Protein AF-A0A2S2QEY0-F1 (afdb_monomer_lite)

Organism: NCBI:txid143950

Secondary structure (DSSP, 8-state):
-----SSHHHHHHHHIIIIISTT-TT-HHHH-----SS---SHHHHHHHHHHHHHHHS----HHHHHHHHHHHHHIIIIIIIHHHHHHHHHHHHHHTT-

Structure (mmCIF, N/CA/C/O backbone):
data_AF-A0A2S2QEY0-F1
#
_entry.id   AF-A0A2S2QEY0-F1
#
loop_
_atom_site.group_PDB
_atom_site.id
_atom_site.type_symbol
_atom_site.label_atom_id
_atom_site.label_alt_id
_atom_site.label_comp_id
_atom_site.label_asym_id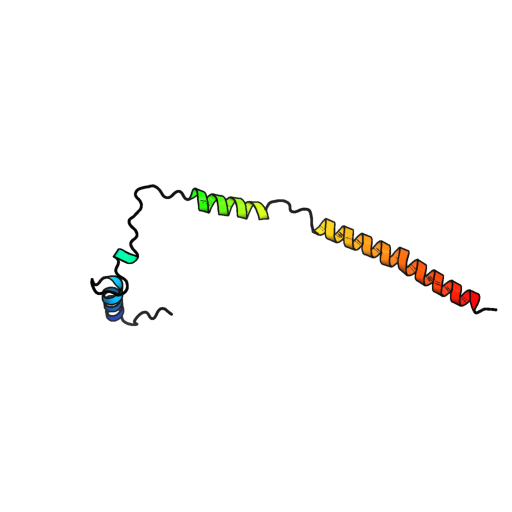
_atom_site.label_entity_id
_atom_site.label_seq_id
_atom_site.pdbx_PDB_ins_code
_atom_site.Cartn_x
_atom_site.Cartn_y
_atom_site.Cartn_z
_atom_site.occupancy
_atom_site.B_iso_or_equiv
_atom_site.auth_seq_id
_atom_site.auth_comp_id
_atom_site.auth_asym_id
_atom_site.auth_atom_id
_atom_site.pdbx_PDB_model_num
ATOM 1 N N . MET 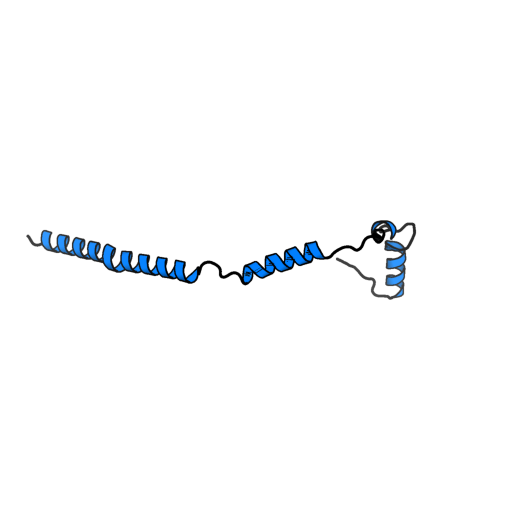A 1 1 ? 1.666 -16.717 -17.494 1.00 40.16 1 MET A N 1
ATOM 2 C CA . MET A 1 1 ? 2.634 -17.831 -17.425 1.00 40.16 1 MET A CA 1
ATOM 3 C C . MET A 1 1 ? 3.762 -17.486 -18.385 1.00 40.16 1 MET A C 1
ATOM 5 O O . MET A 1 1 ? 3.451 -17.276 -19.547 1.00 40.16 1 MET A O 1
ATOM 9 N N . SER A 1 2 ? 5.006 -17.334 -17.924 1.00 43.44 2 SER A N 1
ATOM 10 C CA . SER A 1 2 ? 6.157 -17.192 -18.830 1.00 43.44 2 SER A CA 1
ATOM 11 C C . SER A 1 2 ? 6.736 -18.585 -19.062 1.00 43.44 2 SER A C 1
ATOM 13 O O . SER A 1 2 ? 7.085 -19.253 -18.090 1.00 43.44 2 SER A O 1
ATOM 15 N N . ILE A 1 3 ? 6.750 -19.045 -20.312 1.00 64.25 3 ILE A N 1
ATOM 16 C CA . ILE A 1 3 ? 7.331 -20.328 -20.722 1.00 64.25 3 ILE A CA 1
ATOM 17 C C . ILE A 1 3 ? 8.693 -19.982 -21.318 1.00 64.25 3 ILE A C 1
ATOM 19 O O . ILE A 1 3 ? 8.782 -19.625 -22.487 1.00 64.25 3 ILE A O 1
ATOM 23 N N . ALA A 1 4 ? 9.739 -19.989 -20.494 1.00 60.81 4 ALA A N 1
ATOM 24 C CA . ALA A 1 4 ? 11.099 -19.8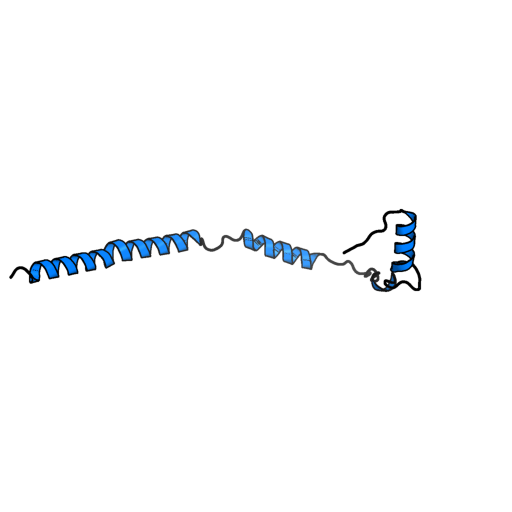39 -20.997 1.00 60.81 4 ALA A CA 1
ATOM 25 C C . ALA A 1 4 ? 11.563 -21.191 -21.580 1.00 60.81 4 ALA A C 1
ATOM 27 O O . ALA A 1 4 ? 11.380 -22.208 -20.901 1.00 60.81 4 ALA A O 1
ATOM 28 N N . PRO A 1 5 ? 12.126 -21.231 -22.802 1.00 63.06 5 PRO A N 1
ATOM 29 C CA . PRO A 1 5 ? 12.656 -22.460 -23.391 1.00 63.06 5 PRO A CA 1
ATOM 30 C C . PRO A 1 5 ? 13.792 -23.063 -22.553 1.00 63.06 5 PRO A C 1
ATOM 32 O O . PRO A 1 5 ? 14.518 -22.344 -21.868 1.00 63.06 5 PRO A O 1
ATOM 35 N N . SER A 1 6 ? 13.925 -24.391 -22.581 1.00 70.56 6 SER A N 1
ATOM 36 C CA . SER A 1 6 ? 14.860 -25.137 -21.727 1.00 70.56 6 SER A CA 1
ATOM 37 C C . SER A 1 6 ? 16.312 -25.130 -22.211 1.00 70.56 6 SER A C 1
ATOM 39 O O . SER A 1 6 ? 17.199 -25.387 -21.399 1.00 70.56 6 SER A O 1
ATOM 41 N N . ASP A 1 7 ? 16.552 -24.857 -23.498 1.00 78.00 7 ASP A N 1
ATOM 42 C CA . ASP A 1 7 ? 17.888 -24.787 -24.098 1.00 78.00 7 ASP A CA 1
ATOM 43 C C . ASP A 1 7 ? 18.272 -23.335 -24.435 1.00 78.00 7 ASP A C 1
ATOM 45 O O . ASP A 1 7 ? 17.418 -22.491 -24.716 1.00 78.00 7 ASP A O 1
ATOM 49 N N . ILE A 1 8 ? 19.568 -23.029 -24.388 1.00 73.62 8 ILE A N 1
ATOM 50 C CA . ILE A 1 8 ? 20.102 -21.670 -24.563 1.00 73.62 8 ILE A CA 1
ATOM 51 C C . ILE A 1 8 ? 19.831 -21.161 -25.980 1.00 73.62 8 ILE A C 1
ATOM 53 O O . ILE A 1 8 ? 19.489 -19.990 -26.139 1.00 73.62 8 ILE A O 1
ATOM 57 N N . THR A 1 9 ? 19.946 -22.030 -26.988 1.00 77.19 9 THR A N 1
ATOM 58 C CA . THR A 1 9 ? 19.635 -21.700 -28.388 1.00 77.19 9 THR A CA 1
ATOM 59 C C . THR A 1 9 ? 18.159 -21.369 -28.568 1.00 77.19 9 THR A C 1
ATOM 61 O O . THR A 1 9 ? 17.823 -20.330 -29.131 1.00 77.19 9 THR A O 1
ATOM 64 N N . ASP A 1 10 ? 17.279 -22.181 -27.982 1.00 82.31 10 ASP A N 1
ATOM 65 C CA . ASP A 1 10 ? 15.834 -21.967 -28.059 1.00 82.31 10 ASP A CA 1
ATOM 66 C C . ASP A 1 10 ? 15.432 -20.667 -27.351 1.00 82.31 10 ASP A C 1
ATOM 68 O O . ASP A 1 10 ? 14.540 -19.947 -27.800 1.00 82.31 10 ASP A O 1
ATOM 72 N N . PHE A 1 11 ? 16.105 -20.333 -26.246 1.00 85.00 11 PHE A N 1
ATOM 73 C CA . PHE A 1 11 ? 15.904 -19.064 -25.558 1.00 85.00 11 PHE A CA 1
ATOM 74 C C . PHE A 1 11 ? 16.353 -17.873 -26.413 1.00 85.00 11 PHE A C 1
ATOM 76 O O . PHE A 1 11 ? 15.628 -16.879 -26.489 1.00 85.00 11 PHE A O 1
ATOM 83 N N . THR A 1 12 ? 17.522 -17.947 -27.058 1.00 87.69 12 THR A N 1
ATOM 84 C CA . THR A 1 12 ? 18.010 -16.848 -27.904 1.00 87.69 12 THR A CA 1
ATOM 85 C C . THR A 1 12 ? 17.125 -16.628 -29.122 1.00 87.69 12 THR A C 1
ATOM 87 O O . THR A 1 12 ? 16.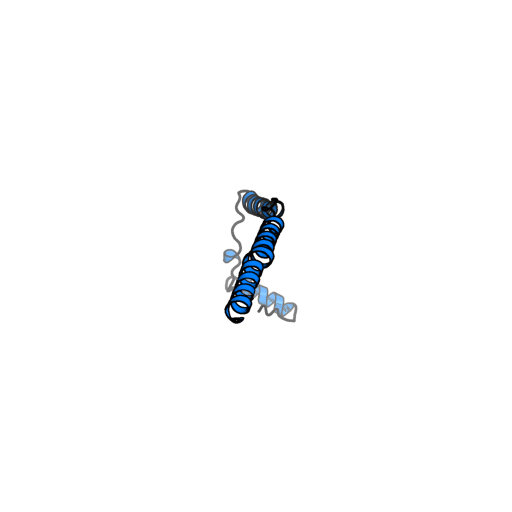800 -15.477 -29.415 1.00 87.69 12 THR A O 1
ATOM 90 N N . ASP A 1 13 ? 16.669 -17.704 -29.763 1.00 90.38 13 ASP A N 1
ATOM 91 C CA . ASP A 1 13 ? 15.775 -17.631 -30.921 1.00 90.38 13 ASP A CA 1
ATOM 92 C C . ASP A 1 13 ? 14.408 -17.076 -30.507 1.00 90.38 13 ASP A C 1
ATOM 94 O O . ASP A 1 13 ? 13.898 -16.139 -31.118 1.00 90.38 13 ASP A O 1
ATOM 98 N N . TYR A 1 14 ? 13.867 -17.538 -29.373 1.00 88.62 14 TYR A N 1
ATOM 99 C CA . TYR A 1 14 ? 12.632 -16.993 -28.812 1.00 88.62 14 TYR A CA 1
ATOM 100 C C . TYR A 1 14 ? 12.728 -15.486 -28.545 1.00 88.62 14 TYR A C 1
ATOM 102 O O . TYR A 1 14 ? 11.810 -14.737 -28.890 1.00 88.62 14 TYR A O 1
ATOM 110 N N . VAL A 1 15 ? 13.821 -15.017 -27.932 1.00 87.19 15 VAL A N 1
ATOM 111 C CA . VAL A 1 15 ? 14.026 -13.584 -27.675 1.00 87.19 1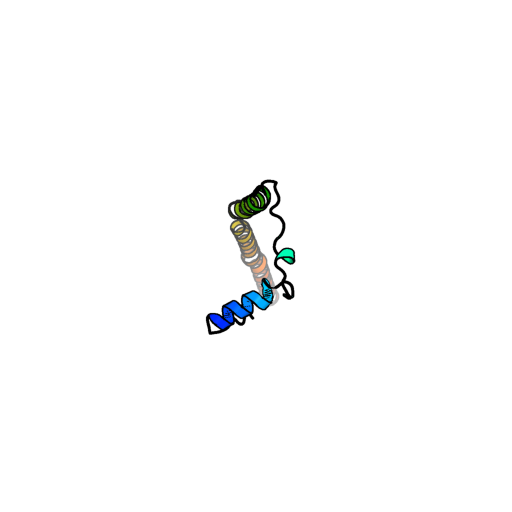5 VAL A CA 1
ATOM 112 C C . VAL A 1 15 ? 14.143 -12.809 -28.986 1.00 87.19 15 VAL A C 1
ATOM 114 O O . VAL A 1 15 ? 13.547 -11.734 -29.111 1.00 87.19 15 VAL A O 1
ATOM 117 N N . PHE A 1 16 ? 14.876 -13.345 -29.963 1.00 88.94 16 PHE A N 1
ATOM 118 C CA . PHE A 1 16 ? 15.049 -12.704 -31.258 1.00 88.94 16 PHE A CA 1
ATOM 119 C C . PHE A 1 16 ? 13.709 -12.546 -31.986 1.00 88.94 16 PHE A C 1
ATOM 121 O O . PHE A 1 16 ? 13.332 -11.422 -32.326 1.00 88.94 16 PHE A O 1
ATOM 128 N N . ASP A 1 17 ? 12.946 -13.627 -32.119 1.00 90.44 17 ASP A N 1
ATOM 129 C CA . ASP A 1 17 ? 11.684 -13.653 -32.861 1.00 90.44 17 ASP A CA 1
ATOM 130 C C . ASP A 1 17 ? 10.586 -12.820 -32.193 1.00 90.44 17 ASP A C 1
ATOM 132 O O . ASP A 1 17 ? 9.795 -12.159 -32.868 1.00 90.44 17 ASP A O 1
ATOM 136 N N . ASN A 1 18 ? 10.533 -12.808 -30.859 1.00 88.44 18 ASN A N 1
ATOM 137 C CA . ASN A 1 18 ? 9.445 -12.143 -30.142 1.00 88.44 18 ASN A CA 1
ATOM 138 C C . ASN A 1 18 ? 9.716 -10.672 -29.820 1.00 88.44 18 ASN A C 1
ATOM 140 O O . ASN A 1 18 ? 8.747 -9.931 -29.639 1.00 88.44 18 ASN A O 1
ATOM 144 N N . TYR A 1 19 ? 10.980 -10.235 -29.759 1.00 87.38 19 TYR A N 1
ATOM 145 C CA . TYR A 1 19 ? 11.325 -8.901 -29.242 1.00 87.38 19 TYR A CA 1
ATOM 146 C C . TYR A 1 19 ? 12.324 -8.093 -30.089 1.00 87.38 19 TYR A C 1
ATOM 148 O O . TYR A 1 19 ? 12.298 -6.861 -30.014 1.00 87.38 19 TYR A O 1
ATOM 156 N N . ILE A 1 20 ? 13.215 -8.740 -30.855 1.00 87.31 20 ILE A N 1
ATOM 157 C CA . ILE A 1 20 ? 14.306 -8.057 -31.585 1.00 87.31 20 ILE A CA 1
ATOM 158 C C . ILE A 1 20 ? 13.982 -7.903 -33.070 1.00 87.31 20 ILE A C 1
ATOM 160 O O . ILE A 1 20 ? 14.178 -6.818 -33.617 1.00 87.31 20 ILE A O 1
ATOM 164 N N . SER A 1 21 ? 13.506 -8.975 -33.710 1.00 88.31 21 SER A N 1
ATOM 165 C CA . SER A 1 21 ? 13.204 -9.018 -35.140 1.00 88.31 21 SER A CA 1
ATOM 166 C C . SER A 1 21 ? 12.268 -7.881 -35.542 1.00 88.31 21 SER A C 1
ATOM 168 O O . SER A 1 21 ? 11.383 -7.477 -34.778 1.00 88.31 21 SER A O 1
ATOM 170 N N . GLU A 1 22 ? 12.426 -7.363 -36.759 1.00 84.69 22 GLU A N 1
ATOM 171 C CA . GLU A 1 22 ? 11.512 -6.348 -37.273 1.00 84.69 22 GLU A CA 1
ATOM 172 C C . GLU A 1 22 ? 10.083 -6.887 -37.345 1.00 84.69 22 GLU A C 1
ATOM 174 O O . GLU A 1 22 ? 9.155 -6.146 -37.061 1.00 84.69 22 GLU A O 1
ATOM 179 N N . ASP A 1 23 ? 9.869 -8.172 -37.595 1.00 87.25 23 ASP A N 1
ATOM 180 C CA . ASP A 1 23 ? 8.520 -8.755 -37.634 1.00 87.25 23 ASP A CA 1
ATOM 181 C C . ASP A 1 23 ? 8.027 -9.243 -36.261 1.00 87.25 23 ASP A C 1
ATOM 183 O O . ASP A 1 23 ? 7.003 -9.921 -36.157 1.00 87.25 23 ASP A O 1
ATOM 187 N N . SER A 1 24 ? 8.737 -8.883 -35.188 1.00 88.19 24 SER A N 1
ATOM 188 C CA . SER A 1 24 ? 8.397 -9.316 -33.838 1.00 88.19 24 SER A CA 1
ATOM 189 C C . SER A 1 24 ? 7.048 -8.781 -33.359 1.00 88.19 24 SER A C 1
ATOM 191 O O . SER A 1 24 ? 6.676 -7.625 -33.581 1.00 88.19 24 SER A O 1
ATOM 193 N N . GLN A 1 25 ? 6.318 -9.622 -32.622 1.00 86.06 25 GLN A N 1
ATOM 194 C CA . GLN A 1 25 ? 5.041 -9.232 -32.016 1.00 86.06 25 GLN A CA 1
ATOM 195 C C . GLN A 1 25 ? 5.215 -8.118 -30.974 1.00 86.06 25 GLN A C 1
ATOM 197 O O . GLN A 1 25 ? 4.333 -7.272 -30.818 1.00 86.06 25 GLN A O 1
ATOM 202 N N . PHE A 1 26 ? 6.362 -8.089 -30.287 1.00 82.94 26 PHE A N 1
ATOM 203 C CA . PHE A 1 26 ? 6.690 -7.098 -29.269 1.00 82.94 26 PHE A CA 1
ATOM 204 C C . PHE A 1 26 ? 7.908 -6.271 -29.686 1.00 82.94 26 PHE A C 1
ATOM 206 O O . PHE A 1 26 ? 8.944 -6.291 -29.024 1.00 82.94 26 PHE A O 1
ATOM 213 N N . ARG A 1 27 ? 7.775 -5.492 -30.764 1.00 78.75 27 ARG A N 1
ATOM 214 C CA . ARG A 1 27 ? 8.836 -4.600 -31.264 1.00 78.75 27 ARG A CA 1
ATOM 215 C C . ARG A 1 27 ? 9.411 -3.694 -30.182 1.00 78.75 27 ARG A C 1
ATOM 217 O O . ARG A 1 27 ? 8.656 -2.990 -29.510 1.00 78.75 27 ARG A O 1
ATOM 224 N N . PHE A 1 28 ? 10.741 -3.621 -30.100 1.00 72.44 28 PHE A N 1
ATOM 225 C CA . PHE A 1 28 ? 11.473 -2.757 -29.161 1.00 72.44 28 PHE A CA 1
ATOM 226 C C . PHE A 1 28 ? 10.957 -1.314 -29.106 1.00 72.44 28 PHE A C 1
ATOM 228 O O . PHE A 1 28 ? 10.812 -0.754 -28.023 1.00 72.44 28 PHE A O 1
ATOM 235 N N . LEU A 1 29 ? 10.583 -0.736 -30.251 1.00 74.00 29 LEU A N 1
ATOM 236 C CA . LEU A 1 29 ? 10.025 0.617 -30.355 1.00 74.00 29 LEU A CA 1
ATOM 237 C C . LEU A 1 29 ? 8.735 0.828 -29.546 1.00 74.00 29 LEU A C 1
ATOM 239 O O . LEU A 1 29 ? 8.442 1.952 -29.149 1.00 74.00 29 LEU A O 1
ATOM 243 N N . SER A 1 30 ? 7.955 -0.224 -29.293 1.00 72.75 30 SER A N 1
ATOM 244 C CA . SER A 1 30 ? 6.687 -0.122 -28.563 1.00 72.75 30 SER A CA 1
ATOM 245 C C . SER A 1 30 ? 6.870 -0.028 -27.043 1.00 72.75 30 SER A C 1
ATOM 247 O O . SER A 1 30 ? 6.009 0.529 -26.364 1.00 72.75 30 SER A O 1
ATOM 249 N N . TRP A 1 31 ? 7.974 -0.545 -26.494 1.00 72.12 31 TRP A N 1
ATOM 250 C CA . TRP A 1 31 ? 8.267 -0.552 -25.049 1.00 72.12 31 TRP A CA 1
ATOM 251 C C . TRP A 1 31 ? 9.457 0.330 -24.669 1.00 72.12 31 TRP A C 1
ATOM 253 O O . TRP A 1 31 ? 9.510 0.838 -23.545 1.00 72.12 31 TRP A O 1
ATOM 263 N N . ALA A 1 32 ? 10.368 0.592 -25.605 1.00 72.19 32 ALA A N 1
ATOM 264 C CA . ALA A 1 32 ? 11.410 1.594 -25.468 1.00 72.19 32 ALA A CA 1
ATOM 265 C C . ALA A 1 32 ? 10.790 2.991 -25.587 1.00 72.19 32 ALA A C 1
ATOM 267 O O . ALA A 1 32 ? 10.799 3.640 -26.630 1.00 72.19 32 ALA A O 1
ATOM 268 N N . LYS A 1 33 ? 10.221 3.469 -24.481 1.00 67.81 33 LYS A N 1
ATOM 269 C CA . LYS A 1 33 ? 9.871 4.878 -24.346 1.00 67.81 33 LYS A CA 1
ATOM 270 C C . LYS A 1 33 ? 11.155 5.693 -24.442 1.00 67.81 33 LYS A C 1
ATOM 272 O O . LYS A 1 33 ? 12.077 5.444 -23.668 1.00 67.81 33 LYS A O 1
ATOM 277 N N . GLU A 1 34 ? 11.181 6.678 -25.338 1.00 71.81 34 GLU A N 1
ATOM 278 C CA . GLU A 1 34 ? 12.270 7.650 -25.423 1.00 71.81 34 GLU A CA 1
ATOM 279 C C . GLU A 1 34 ? 12.623 8.144 -24.014 1.00 71.81 34 GLU A C 1
ATOM 281 O O . GLU A 1 34 ? 11.742 8.550 -23.236 1.00 71.81 34 GLU A O 1
ATOM 286 N N . SER A 1 35 ? 13.904 8.036 -23.652 1.00 65.12 35 SER A N 1
ATOM 287 C CA . SER A 1 35 ? 14.388 8.541 -22.376 1.00 65.12 35 SER A CA 1
ATOM 288 C C . SER A 1 35 ? 14.104 10.036 -22.347 1.00 65.12 35 SER A C 1
ATOM 290 O O . SER A 1 35 ? 14.736 10.813 -23.060 1.00 65.12 35 SER A O 1
ATOM 292 N N . LYS A 1 36 ? 13.109 10.434 -21.553 1.00 67.50 36 LYS A N 1
ATOM 293 C CA . LYS A 1 36 ? 12.756 11.840 -21.364 1.00 67.50 36 LYS A CA 1
ATOM 294 C C . LYS A 1 36 ? 14.029 12.599 -20.981 1.00 67.50 36 LYS A C 1
ATOM 296 O O . LYS A 1 36 ? 14.671 12.254 -19.995 1.00 67.50 36 LYS A O 1
ATOM 301 N N . THR A 1 37 ? 14.378 13.620 -21.757 1.00 69.38 37 THR A N 1
ATOM 302 C CA . THR A 1 37 ? 15.577 14.453 -21.556 1.00 69.38 37 THR A CA 1
ATOM 303 C C . THR A 1 37 ? 15.525 15.284 -20.275 1.00 69.38 37 THR A C 1
ATOM 305 O O . THR A 1 37 ? 16.551 15.764 -19.804 1.00 69.38 37 THR A O 1
ATOM 308 N N . TYR A 1 38 ? 14.343 15.437 -19.676 1.00 68.50 38 TYR A N 1
ATOM 309 C CA . TYR A 1 38 ? 14.176 16.054 -18.369 1.00 68.50 38 TYR A CA 1
ATOM 310 C C . TYR A 1 38 ? 14.330 15.030 -17.243 1.00 68.50 38 TYR A C 1
ATOM 312 O O . TYR A 1 38 ? 13.725 13.955 -17.270 1.00 68.50 38 TYR A O 1
ATOM 320 N N . LEU A 1 39 ? 15.088 15.413 -16.212 1.00 67.25 39 LEU A N 1
ATOM 321 C CA . LEU A 1 39 ? 15.193 14.693 -14.943 1.00 67.25 39 LEU A CA 1
ATOM 322 C C . LEU A 1 39 ? 13.790 14.382 -14.410 1.00 67.25 39 LEU A C 1
ATOM 324 O O . LEU A 1 39 ? 13.033 15.271 -14.019 1.00 67.25 39 LEU A O 1
ATOM 328 N N . ARG A 1 40 ? 13.430 13.098 -14.400 1.00 67.38 40 ARG A N 1
ATOM 329 C CA . ARG A 1 40 ? 12.252 12.621 -13.677 1.00 67.38 40 ARG A CA 1
ATOM 330 C C . ARG A 1 40 ? 12.531 12.823 -12.191 1.00 67.38 40 ARG A C 1
ATOM 332 O O . ARG A 1 40 ? 13.378 12.134 -11.633 1.00 67.38 40 ARG A O 1
ATOM 339 N N . THR A 1 41 ? 11.845 13.770 -11.563 1.00 76.62 41 THR A N 1
ATOM 340 C CA . THR A 1 41 ? 11.945 13.952 -10.116 1.00 76.62 41 THR A CA 1
ATOM 341 C C . THR A 1 41 ? 11.164 12.844 -9.412 1.00 76.62 41 THR A C 1
ATOM 343 O O . THR A 1 41 ? 10.048 12.490 -9.804 1.00 76.62 41 THR A O 1
ATOM 346 N N . THR A 1 42 ? 11.760 12.268 -8.375 1.00 78.94 42 THR A N 1
ATOM 347 C CA . THR A 1 42 ? 11.130 11.280 -7.488 1.00 78.94 42 THR A CA 1
ATOM 348 C C . THR A 1 42 ? 10.267 11.941 -6.412 1.00 78.94 42 THR A C 1
ATOM 350 O O . THR A 1 42 ? 9.556 11.242 -5.697 1.00 78.94 42 THR A O 1
ATOM 353 N N . ASN A 1 43 ? 10.227 13.279 -6.376 1.00 82.94 43 ASN A N 1
ATOM 354 C CA . ASN A 1 43 ? 9.481 14.095 -5.416 1.00 82.94 43 ASN A CA 1
ATOM 355 C C . ASN A 1 43 ? 8.023 13.652 -5.227 1.00 82.94 43 ASN A C 1
ATOM 357 O O . ASN A 1 43 ? 7.520 13.688 -4.112 1.00 82.94 43 ASN A O 1
ATOM 361 N N . GLY A 1 44 ? 7.327 13.251 -6.298 1.00 86.31 44 GLY A N 1
ATOM 362 C CA . GLY A 1 44 ? 5.932 12.803 -6.214 1.00 86.31 44 GLY A CA 1
ATOM 363 C C . GLY A 1 44 ? 5.783 11.500 -5.414 1.00 86.31 44 GLY A C 1
ATOM 364 O O . GLY A 1 44 ? 5.143 11.508 -4.361 1.00 86.31 44 GLY A O 1
ATOM 365 N N . PRO A 1 45 ? 6.381 10.388 -5.879 1.00 87.94 45 PRO A N 1
ATOM 366 C CA . PRO A 1 45 ? 6.423 9.135 -5.126 1.00 87.94 45 PRO A CA 1
ATOM 367 C C . PRO A 1 45 ? 7.019 9.278 -3.718 1.00 87.94 45 PRO A C 1
ATOM 369 O O . PRO A 1 45 ? 6.451 8.756 -2.762 1.00 87.94 45 PRO A O 1
ATOM 372 N N . GLU A 1 46 ? 8.117 10.019 -3.561 1.00 91.38 46 GLU A N 1
ATOM 373 C CA . GLU A 1 46 ? 8.758 10.254 -2.262 1.00 91.38 46 GLU A CA 1
ATOM 374 C C . GLU A 1 46 ? 7.837 10.997 -1.294 1.00 91.38 46 GLU A C 1
ATOM 376 O O . GLU A 1 46 ? 7.690 10.574 -0.148 1.00 91.38 46 GLU A O 1
ATOM 381 N N . TYR A 1 47 ? 7.163 12.059 -1.751 1.00 91.06 47 TYR A N 1
ATOM 382 C CA . TYR A 1 47 ? 6.192 12.789 -0.939 1.00 91.06 47 TYR A CA 1
ATOM 383 C C . TYR A 1 47 ? 5.016 11.898 -0.539 1.00 91.06 47 TYR A C 1
ATOM 385 O O . TYR A 1 47 ? 4.610 11.902 0.622 1.00 91.06 47 TYR A O 1
ATOM 393 N N . PHE A 1 48 ? 4.493 11.098 -1.473 1.00 92.06 48 PHE A N 1
ATOM 394 C CA . PHE A 1 48 ? 3.417 10.156 -1.180 1.00 92.06 48 PHE A CA 1
ATOM 395 C C . PHE A 1 48 ? 3.828 9.158 -0.091 1.00 92.06 48 PHE A C 1
ATOM 397 O O . PHE A 1 48 ? 3.123 9.023 0.910 1.00 92.06 48 PHE A O 1
ATOM 404 N N . HIS A 1 49 ? 4.980 8.501 -0.246 1.00 93.25 49 HIS A N 1
ATOM 405 C CA . HIS A 1 49 ? 5.469 7.525 0.728 1.00 93.25 49 HIS A CA 1
ATOM 406 C C . HIS A 1 49 ? 5.804 8.168 2.079 1.00 93.25 49 HIS A C 1
ATOM 408 O O . HIS A 1 49 ? 5.452 7.611 3.118 1.00 93.25 49 HIS A O 1
ATOM 414 N N . SER A 1 50 ? 6.419 9.353 2.081 1.00 91.69 50 SER A N 1
ATOM 415 C CA . SER A 1 50 ? 6.712 10.120 3.296 1.00 91.69 50 SER A CA 1
ATOM 416 C C . SER A 1 50 ? 5.432 10.486 4.057 1.00 91.69 50 SER A C 1
ATOM 418 O O . SER A 1 50 ? 5.306 10.179 5.244 1.00 91.69 50 SER A O 1
ATOM 420 N N . ASN A 1 51 ? 4.441 11.054 3.362 1.00 90.94 51 ASN A N 1
ATOM 421 C CA . ASN A 1 51 ? 3.158 11.439 3.948 1.00 90.94 51 ASN A CA 1
ATOM 422 C C . ASN A 1 51 ? 2.358 10.225 4.448 1.00 90.94 51 ASN A C 1
ATOM 424 O O . ASN A 1 51 ? 1.789 10.274 5.536 1.00 90.94 51 ASN A O 1
ATOM 428 N N . TYR A 1 52 ? 2.330 9.127 3.687 1.00 87.44 52 TYR A N 1
ATOM 429 C CA . TYR A 1 52 ? 1.668 7.885 4.092 1.00 87.44 52 TYR A CA 1
ATOM 430 C C . TYR A 1 52 ? 2.315 7.283 5.346 1.00 87.44 52 TYR A C 1
ATOM 432 O O . TYR A 1 52 ? 1.616 6.997 6.316 1.00 87.44 52 TYR A O 1
ATOM 440 N N . ASN A 1 53 ? 3.648 7.181 5.375 1.00 88.75 53 ASN A N 1
ATOM 441 C CA . ASN A 1 53 ? 4.382 6.673 6.534 1.00 88.75 53 ASN A CA 1
ATOM 442 C C . ASN A 1 53 ? 4.147 7.525 7.782 1.00 88.75 53 ASN A C 1
ATOM 444 O O . ASN A 1 53 ? 3.977 6.984 8.872 1.00 88.75 53 ASN A O 1
ATOM 448 N N . GLN A 1 54 ? 4.073 8.850 7.635 1.00 87.44 54 GLN A N 1
ATOM 449 C CA . GLN A 1 54 ? 3.817 9.746 8.759 1.00 87.44 54 GLN A CA 1
ATOM 450 C C . GLN A 1 54 ? 2.480 9.451 9.455 1.00 87.44 54 GLN A C 1
ATOM 452 O O . GLN A 1 54 ? 2.380 9.661 10.660 1.00 87.44 54 GLN A O 1
ATOM 457 N N . GLN A 1 55 ? 1.466 8.941 8.744 1.00 82.06 55 GLN A N 1
ATOM 458 C CA . GLN A 1 55 ? 0.174 8.618 9.358 1.00 82.06 55 GLN A CA 1
ATOM 459 C C . GLN A 1 55 ? 0.292 7.532 10.433 1.00 82.06 55 GLN A C 1
ATOM 461 O O . GLN A 1 55 ? -0.390 7.637 11.441 1.00 82.06 55 GLN A O 1
ATOM 466 N N . PHE A 1 56 ? 1.198 6.561 10.287 1.00 79.69 56 PHE A N 1
ATOM 467 C CA . PHE A 1 56 ? 1.394 5.493 11.281 1.00 79.69 56 PHE A CA 1
ATOM 468 C C . PHE A 1 56 ? 2.078 5.966 12.564 1.00 79.69 56 PHE A C 1
ATOM 470 O O . PHE A 1 56 ? 1.958 5.324 13.604 1.00 79.69 56 PHE A O 1
ATOM 477 N N . TYR A 1 57 ? 2.803 7.082 12.491 1.00 79.50 57 TYR A N 1
ATOM 478 C CA . TYR A 1 57 ? 3.492 7.681 13.633 1.00 79.50 57 TYR A CA 1
ATOM 479 C C . TYR A 1 57 ? 2.718 8.850 14.240 1.00 79.50 57 TYR A C 1
ATOM 481 O O . TYR A 1 57 ? 3.115 9.377 15.281 1.00 79.50 57 TYR A O 1
ATOM 489 N N . LYS A 1 58 ? 1.608 9.270 13.620 1.00 70.88 58 LYS A N 1
ATOM 490 C CA . LYS A 1 58 ? 0.685 10.194 14.272 1.00 70.88 58 LYS A CA 1
ATOM 491 C C . LYS A 1 58 ? 0.029 9.449 15.419 1.00 70.88 58 LYS A C 1
ATOM 493 O O . LYS A 1 58 ? -0.482 8.345 15.259 1.00 70.88 58 LYS A O 1
ATOM 498 N N . GLN A 1 59 ? 0.047 10.078 16.586 1.00 65.75 59 GLN A N 1
ATOM 499 C CA . GLN A 1 59 ? -0.664 9.597 17.755 1.00 65.75 59 GLN A CA 1
ATOM 500 C C . GLN A 1 59 ? -2.161 9.648 17.433 1.00 65.75 59 GLN A C 1
ATOM 502 O O . GLN A 1 59 ? -2.813 10.683 17.568 1.00 65.75 59 GLN A O 1
ATOM 507 N N . HIS A 1 60 ? -2.693 8.550 16.904 1.00 65.75 60 HIS A N 1
ATOM 508 C CA . HIS A 1 60 ? -4.122 8.391 16.717 1.00 65.75 60 HIS A CA 1
ATOM 509 C C . HIS A 1 60 ? -4.783 8.580 18.086 1.00 65.75 60 HIS A C 1
ATOM 511 O O . HIS A 1 60 ? -4.274 8.077 19.092 1.00 65.75 60 HIS A O 1
ATOM 517 N N . LEU A 1 61 ? -5.873 9.364 18.127 1.00 62.69 61 LEU A N 1
ATOM 518 C CA . LEU A 1 61 ? -6.731 9.537 19.306 1.00 62.69 61 LEU A CA 1
ATOM 519 C C . LEU A 1 61 ? -6.819 8.203 20.025 1.00 62.69 61 LEU A C 1
ATOM 521 O O . LEU A 1 61 ? -7.296 7.261 19.407 1.00 62.69 61 LEU A O 1
ATOM 525 N N . ASN A 1 62 ? -6.294 8.134 21.251 1.00 70.06 62 ASN A N 1
ATOM 526 C CA . ASN A 1 62 ? -6.036 6.896 21.977 1.00 70.06 62 ASN A CA 1
ATOM 527 C C . ASN A 1 62 ? -7.299 6.019 21.994 1.00 70.06 62 ASN A C 1
ATOM 529 O O . ASN A 1 62 ? -8.163 6.148 22.859 1.00 70.06 62 ASN A O 1
ATOM 533 N N . HIS A 1 63 ? -7.438 5.167 20.980 1.00 70.75 63 HIS A N 1
ATOM 534 C CA . HIS A 1 63 ? -8.659 4.410 20.712 1.00 70.75 63 HIS A CA 1
ATOM 535 C C . HIS A 1 63 ? -8.875 3.402 21.835 1.00 70.75 63 HIS A C 1
ATOM 537 O O . HIS A 1 63 ? -10.012 3.124 22.204 1.00 70.75 63 HIS A O 1
ATOM 543 N N . GLN A 1 64 ? -7.780 2.959 22.456 1.00 73.75 64 GLN A N 1
ATOM 544 C CA . GLN A 1 64 ? -7.805 2.180 23.680 1.00 73.75 64 GLN A CA 1
ATOM 545 C C . GLN A 1 64 ? -8.475 2.947 24.826 1.00 73.75 64 GLN A C 1
ATOM 547 O O . GLN A 1 64 ? -9.324 2.382 25.504 1.00 73.75 64 GLN A O 1
ATOM 552 N N . ASN A 1 65 ? -8.177 4.237 25.011 1.00 79.62 65 ASN A N 1
ATOM 553 C CA . ASN A 1 65 ? -8.848 5.056 26.025 1.00 79.62 65 ASN A CA 1
ATOM 554 C C . ASN A 1 65 ? -10.344 5.207 25.742 1.00 79.62 65 ASN A C 1
ATOM 556 O O . ASN A 1 65 ? -11.143 5.094 26.664 1.00 79.62 65 ASN A O 1
ATOM 560 N N . VAL A 1 66 ? -10.738 5.433 24.485 1.00 82.56 66 VAL A N 1
ATOM 561 C CA . VAL A 1 66 ? -12.163 5.531 24.121 1.00 82.56 66 VAL A CA 1
ATOM 562 C C . VAL A 1 66 ? -12.885 4.211 24.404 1.00 82.56 66 VAL A C 1
ATOM 564 O O . VAL A 1 66 ? -13.959 4.216 25.001 1.00 82.56 66 VAL A O 1
ATOM 567 N N . ILE A 1 67 ? -12.282 3.079 24.033 1.00 87.38 67 ILE A N 1
ATOM 568 C CA . ILE A 1 67 ? -12.822 1.742 24.312 1.00 87.38 67 ILE A CA 1
ATOM 569 C C . ILE A 1 67 ? -12.937 1.507 25.823 1.00 87.38 67 ILE A C 1
ATOM 571 O O . ILE A 1 67 ? -13.983 1.059 26.285 1.00 87.38 67 ILE A O 1
ATOM 575 N N . ASN A 1 68 ? -11.909 1.855 26.598 1.00 88.19 68 ASN A N 1
ATOM 576 C CA . ASN A 1 68 ? -11.916 1.691 28.052 1.00 88.19 68 ASN A CA 1
ATOM 577 C C . ASN A 1 68 ? -13.033 2.518 28.708 1.00 88.19 68 ASN A C 1
ATOM 579 O O . ASN A 1 68 ? -13.780 1.982 29.521 1.00 88.19 68 ASN A O 1
ATOM 583 N N . VAL A 1 69 ? -13.220 3.776 28.293 1.00 89.38 69 VAL A N 1
ATOM 584 C CA . VAL A 1 69 ? -14.313 4.634 28.785 1.00 89.38 69 VAL A CA 1
ATOM 585 C C . VAL A 1 69 ? -15.685 4.038 28.453 1.00 89.38 69 VAL A C 1
ATOM 587 O O . VAL A 1 69 ? -16.584 4.038 29.293 1.00 89.38 69 VAL A O 1
ATOM 590 N N . LEU A 1 70 ? -15.866 3.488 27.248 1.00 90.50 70 LEU A N 1
ATOM 591 C CA . LEU A 1 70 ? -17.123 2.830 26.874 1.00 90.50 70 LEU A CA 1
ATOM 592 C C . LEU A 1 70 ? -17.393 1.578 27.721 1.00 90.50 70 LEU A C 1
ATOM 594 O O . LEU A 1 70 ? -18.532 1.365 28.138 1.00 90.50 70 LEU A O 1
ATOM 598 N N . ILE A 1 71 ? -16.361 0.779 28.007 1.00 92.31 71 ILE A N 1
ATOM 599 C CA . ILE A 1 71 ? -16.462 -0.390 28.893 1.00 92.31 71 ILE A CA 1
ATOM 600 C C . ILE A 1 71 ? -16.843 0.047 30.313 1.00 92.31 71 ILE A C 1
ATOM 602 O O . ILE A 1 71 ? -17.747 -0.542 30.905 1.00 92.31 71 ILE A O 1
ATOM 606 N N . GLU A 1 72 ? -16.216 1.094 30.852 1.00 92.00 72 GLU A N 1
ATOM 607 C CA . GLU A 1 72 ? -16.531 1.631 32.183 1.00 92.00 72 GLU A CA 1
ATOM 608 C C . GLU A 1 72 ? -17.994 2.082 32.289 1.00 92.00 72 GLU A C 1
ATOM 610 O O . GLU A 1 72 ? -18.702 1.672 33.211 1.00 92.00 72 GLU A O 1
ATOM 615 N N . ILE A 1 73 ? -18.487 2.839 31.302 1.00 92.25 73 ILE A N 1
ATOM 616 C CA . ILE A 1 73 ? -19.889 3.287 31.247 1.00 92.25 73 ILE A CA 1
ATOM 617 C C . ILE A 1 73 ? -20.850 2.091 31.199 1.00 92.25 73 ILE A C 1
ATOM 619 O O . ILE A 1 73 ? -21.888 2.092 31.874 1.00 92.25 73 ILE A O 1
ATOM 623 N N . GLN A 1 74 ? -20.523 1.059 30.413 1.00 88.75 74 GLN A N 1
ATOM 624 C CA . GLN A 1 74 ? -21.336 -0.155 30.326 1.00 88.75 74 GLN A CA 1
ATOM 625 C C . GLN A 1 74 ? -21.355 -0.923 31.650 1.00 88.75 74 GLN A C 1
ATOM 627 O O . GLN A 1 74 ? -22.429 -1.347 32.080 1.00 88.75 74 GLN A O 1
ATOM 632 N N . MET A 1 75 ? -20.208 -1.063 32.322 1.00 88.06 75 MET A N 1
ATOM 633 C CA . MET A 1 75 ? -20.133 -1.714 33.632 1.00 88.06 75 MET A CA 1
ATOM 634 C C . MET A 1 75 ? -20.941 -0.957 34.686 1.00 88.06 75 MET A C 1
ATOM 636 O O . MET A 1 75 ? -21.735 -1.575 35.393 1.00 88.06 75 MET A O 1
ATOM 640 N N . GLU A 1 76 ? -20.802 0.368 34.768 1.00 86.81 76 GLU A N 1
ATOM 641 C CA . GLU A 1 76 ? -21.546 1.181 35.735 1.00 86.81 76 GLU A CA 1
ATOM 642 C C . GLU A 1 76 ? -23.060 1.075 35.498 1.00 86.81 76 GLU A C 1
ATOM 644 O O . GLU A 1 76 ? -23.847 0.850 36.422 1.00 86.81 76 GLU A O 1
ATOM 649 N N . THR A 1 77 ? -23.483 1.182 34.238 1.00 87.56 77 THR A N 1
ATOM 650 C CA . THR A 1 77 ? -24.902 1.145 33.875 1.00 87.56 77 THR A CA 1
ATOM 651 C C . THR A 1 77 ? -25.513 -0.230 34.136 1.00 87.56 77 THR A C 1
ATOM 653 O O . THR A 1 77 ? -26.571 -0.328 34.763 1.00 87.56 77 THR A O 1
ATOM 656 N N . ASN A 1 78 ? -24.845 -1.295 33.695 1.00 78.50 78 ASN A N 1
ATOM 657 C CA . ASN A 1 78 ? -25.363 -2.653 33.812 1.00 78.50 78 ASN A CA 1
ATOM 658 C C . ASN A 1 78 ? -25.322 -3.141 35.270 1.00 78.50 78 ASN A C 1
ATOM 660 O O . ASN A 1 78 ? -26.331 -3.585 35.821 1.00 78.50 78 ASN A O 1
ATOM 664 N N . PHE A 1 79 ? -24.180 -2.975 35.944 1.00 72.62 79 PHE A N 1
ATOM 665 C CA . PHE A 1 79 ? -23.980 -3.539 37.275 1.00 72.62 79 PHE A CA 1
ATOM 666 C C . PHE A 1 79 ? -24.663 -2.740 38.387 1.00 72.62 79 PHE A C 1
ATOM 668 O O . PHE A 1 79 ? -25.229 -3.341 39.301 1.00 72.62 79 PHE A O 1
ATOM 675 N N . LEU A 1 80 ? -24.621 -1.404 38.339 1.00 71.25 80 LEU A N 1
ATOM 676 C CA . LEU A 1 80 ? -25.123 -0.580 39.444 1.00 71.25 80 LEU A CA 1
ATOM 677 C C . LEU A 1 80 ? -26.567 -0.141 39.238 1.00 71.25 80 LEU A C 1
ATOM 679 O O . LEU A 1 80 ? -27.340 -0.128 40.194 1.00 71.25 80 LEU A O 1
ATOM 683 N N . LYS A 1 81 ? -26.949 0.224 38.011 1.00 77.12 81 LYS A N 1
ATOM 684 C CA . LYS A 1 81 ? -28.257 0.844 37.760 1.00 77.12 81 LYS A CA 1
ATOM 685 C C . LYS A 1 81 ? -29.310 -0.203 37.410 1.00 77.12 81 LYS A C 1
ATOM 687 O O . LYS A 1 81 ? -30.322 -0.292 38.103 1.00 77.12 81 LYS A O 1
ATOM 692 N N . ILE A 1 82 ? -29.061 -1.033 36.398 1.00 81.00 82 ILE A N 1
ATOM 693 C CA . ILE A 1 82 ? -30.046 -2.016 35.914 1.00 81.00 82 ILE A CA 1
ATOM 694 C C . ILE A 1 82 ? -30.287 -3.116 36.958 1.00 81.00 82 ILE A C 1
ATOM 696 O O . ILE A 1 82 ? -31.423 -3.291 37.403 1.00 81.00 82 ILE A O 1
ATOM 700 N N . ASN A 1 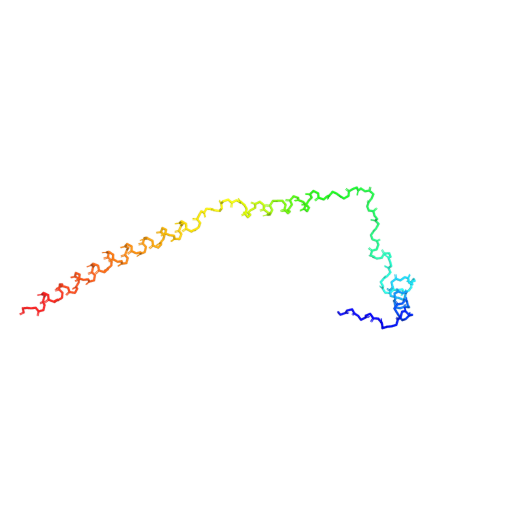83 ? -29.230 -3.768 37.451 1.00 79.00 83 ASN A N 1
ATOM 701 C CA . ASN A 1 83 ? -29.364 -4.829 38.460 1.00 79.00 83 ASN A CA 1
ATOM 702 C C . ASN A 1 83 ? -30.014 -4.347 39.770 1.00 79.00 83 ASN A C 1
ATOM 704 O O . ASN A 1 83 ? -30.727 -5.101 40.433 1.00 79.00 83 ASN A O 1
ATOM 708 N N . SER A 1 84 ? -29.782 -3.092 40.169 1.00 78.44 84 SER A N 1
ATOM 709 C CA . SER A 1 84 ? -30.425 -2.500 41.353 1.00 78.44 84 SER A CA 1
ATOM 710 C C . SER A 1 84 ? -31.936 -2.354 41.159 1.00 78.44 84 SER A C 1
ATOM 712 O O . SER A 1 84 ? -32.724 -2.711 42.040 1.00 78.44 84 SER A O 1
ATOM 714 N N . ILE A 1 85 ? -32.358 -1.904 39.974 1.00 85.12 85 ILE A N 1
ATOM 715 C CA . ILE A 1 85 ? -33.774 -1.786 39.614 1.00 85.12 85 ILE A CA 1
ATOM 716 C C . ILE A 1 85 ? -34.440 -3.165 39.591 1.00 85.12 85 ILE A C 1
ATOM 718 O O . ILE A 1 85 ? -35.540 -3.317 40.125 1.00 85.12 85 ILE A O 1
ATOM 722 N N . GLU A 1 86 ? -33.788 -4.178 39.020 1.00 84.69 86 GLU A N 1
ATOM 723 C CA . GLU A 1 86 ? -34.315 -5.546 38.987 1.00 84.69 86 GLU A CA 1
ATOM 724 C C . GLU A 1 86 ? -34.471 -6.141 40.388 1.00 84.69 86 GLU A C 1
ATOM 726 O O . GLU A 1 86 ? -35.548 -6.633 40.731 1.00 84.69 86 GLU A O 1
ATOM 731 N N . LYS A 1 87 ? -33.452 -6.006 41.247 1.00 82.12 87 LYS A N 1
ATOM 732 C CA . LYS A 1 87 ? -33.535 -6.435 42.653 1.00 82.12 87 LYS A CA 1
ATOM 733 C C . LYS A 1 87 ? -34.682 -5.747 43.391 1.00 82.12 87 LYS A C 1
ATOM 735 O O . LYS A 1 87 ? -35.423 -6.406 44.119 1.00 82.12 87 LYS A O 1
ATOM 740 N N . LYS A 1 88 ? -34.871 -4.440 43.176 1.00 84.75 88 LYS A N 1
ATOM 741 C CA . LYS A 1 88 ? -35.970 -3.678 43.787 1.00 84.75 88 LYS A CA 1
ATOM 742 C C . LYS A 1 88 ? -37.342 -4.153 43.298 1.00 84.75 88 LYS A C 1
ATOM 744 O O . LYS A 1 88 ? -38.265 -4.261 44.102 1.00 84.75 88 LYS A O 1
ATOM 749 N N . LYS A 1 89 ? -37.484 -4.480 42.009 1.00 86.12 89 LYS A N 1
ATOM 750 C CA . LYS A 1 89 ? -38.723 -5.057 41.456 1.00 86.12 89 LYS A CA 1
ATOM 751 C C . LYS A 1 89 ? -39.049 -6.411 42.087 1.00 86.12 89 LYS A C 1
ATOM 753 O O . LYS A 1 89 ? -40.184 -6.611 42.511 1.00 86.12 89 LYS A O 1
ATOM 758 N N . ILE A 1 90 ? -38.064 -7.305 42.190 1.00 84.62 90 ILE A N 1
ATOM 759 C CA . ILE A 1 90 ? -38.237 -8.628 42.811 1.00 84.62 90 ILE A CA 1
ATOM 760 C C . ILE A 1 90 ? -38.658 -8.482 44.277 1.00 84.62 90 ILE A C 1
ATOM 762 O O . ILE A 1 90 ? -39.608 -9.134 44.706 1.00 84.62 90 ILE A O 1
ATOM 766 N N . LEU A 1 91 ? -38.003 -7.590 45.030 1.00 84.81 91 LEU A N 1
ATOM 767 C CA . LEU A 1 91 ? -38.349 -7.338 46.428 1.00 84.81 91 LEU A CA 1
ATOM 768 C C . LEU A 1 91 ? -39.805 -6.875 46.573 1.00 84.81 91 LEU A C 1
ATOM 770 O O . LEU A 1 91 ? -40.531 -7.431 47.389 1.00 84.81 91 LEU A O 1
ATOM 774 N N . ASN A 1 92 ? -40.245 -5.931 45.737 1.00 80.75 92 ASN A N 1
ATOM 775 C CA . ASN A 1 92 ? -41.619 -5.427 45.762 1.00 80.75 92 ASN A CA 1
ATOM 776 C C . ASN A 1 92 ? -42.663 -6.518 45.457 1.00 80.75 92 ASN A C 1
ATOM 778 O O . ASN A 1 92 ? -43.732 -6.535 46.064 1.00 80.75 92 ASN A O 1
ATOM 782 N N . ILE A 1 93 ? -42.368 -7.443 44.537 1.00 85.44 93 ILE A N 1
ATOM 783 C CA . ILE A 1 93 ? -43.251 -8.584 44.235 1.00 85.44 93 ILE A CA 1
ATOM 784 C C . ILE A 1 93 ? -43.358 -9.512 45.453 1.00 85.44 93 ILE A C 1
ATOM 786 O O . ILE A 1 93 ? -44.456 -9.906 45.841 1.00 85.44 93 ILE A O 1
ATOM 790 N N . LEU A 1 94 ? -42.229 -9.834 46.090 1.00 81.31 94 LEU A N 1
ATOM 791 C CA . LEU A 1 94 ? -42.193 -10.703 47.270 1.00 81.31 94 LEU A CA 1
ATOM 792 C C . LEU A 1 94 ? -42.903 -10.091 48.486 1.00 81.31 94 LEU A C 1
ATOM 794 O O . LEU A 1 94 ? -43.478 -10.827 49.285 1.00 81.31 94 LEU A O 1
ATOM 798 N N . THR A 1 95 ? -42.865 -8.766 48.645 1.00 78.69 95 THR A N 1
ATOM 799 C CA . THR A 1 95 ? -43.569 -8.075 49.735 1.00 78.69 95 THR A CA 1
ATOM 800 C C . THR A 1 95 ? -45.067 -7.941 49.474 1.00 78.69 95 THR A C 1
ATOM 802 O O . THR A 1 95 ? -45.844 -8.052 50.415 1.00 78.69 95 THR A O 1
ATOM 805 N N . ASN A 1 96 ? -45.486 -7.743 48.219 1.00 73.62 96 ASN A N 1
ATOM 806 C CA . ASN A 1 96 ? -46.903 -7.596 47.869 1.00 73.62 96 ASN A CA 1
ATOM 807 C C . ASN A 1 96 ? -47.671 -8.929 47.874 1.00 73.62 96 ASN A C 1
ATOM 809 O O . ASN A 1 96 ? -48.869 -8.922 48.119 1.00 73.62 96 ASN A O 1
ATOM 813 N N . ASN A 1 97 ? -46.997 -10.062 47.657 1.00 69.62 97 ASN A N 1
ATOM 814 C CA . ASN A 1 97 ? -47.599 -11.405 47.705 1.00 69.62 97 ASN A CA 1
ATOM 815 C C . ASN A 1 97 ? -47.654 -12.018 49.124 1.00 69.62 97 ASN A C 1
ATOM 817 O O . ASN A 1 97 ? -47.899 -13.214 49.264 1.00 69.62 97 ASN A O 1
ATOM 821 N N . ARG A 1 98 ? -47.339 -11.244 50.173 1.00 59.44 98 ARG A N 1
ATOM 822 C CA . ARG A 1 98 ? -47.253 -11.713 51.571 1.00 59.44 98 ARG A CA 1
ATOM 823 C C . ARG A 1 98 ? -48.457 -11.331 52.447 1.00 59.44 98 ARG A C 1
ATOM 825 O O . ARG A 1 98 ? -48.386 -11.510 53.661 1.00 59.44 98 ARG A O 1
ATOM 832 N N . PHE A 1 99 ? -49.535 -10.852 51.833 1.00 50.88 99 PHE A N 1
ATOM 833 C CA . PHE A 1 99 ? -50.845 -10.596 52.437 1.00 50.88 99 PHE A CA 1
ATOM 834 C C . PHE A 1 99 ? -51.919 -11.345 51.648 1.00 50.88 99 PHE A C 1
ATOM 836 O O . PHE A 1 99 ? -52.967 -11.648 52.255 1.00 50.88 99 PHE A O 1
#

Foldseek 3Di:
DDDQDPDPVSNVVCCCQQEPDPNHPNDPVVVPDPPPPDPDDCCVVVVVVVVVVVVVVPPDPPVVVVVVVVVVVVCCCVPPPVVVVVVVVVVVVVVVVPD

Radius of gyration: 36.94 Å; chains: 1; bounding box: 71×41×90 Å

Sequence (99 aa):
MSIAPSDITDFTDYVFDNYISEDSQFRFLSWAKESKTYLRTTNGPEYFHSNYNQQFYKQHLNHQNVINVLIEIQMETNFLKINSIEKKKILNILTNNRF

pLDDT: mean 79.21, std 10.64, range [40.16, 93.25]